Protein AF-A0A353Q4G6-F1 (afdb_monomer_lite)

pLDDT: mean 90.82, std 8.57, range [53.56, 98.5]

Foldseek 3Di:
DPQKDWDWDQPDPVSPRTDIDIFGDDPNDTNLQPAQKEFPPQKKWKAAAPVAVHWIWIWGAPDNVPDDQDDQVNIDTPDTADADKAAAQDWDADPVGPTAGPDHDADLPGHPNAIEAAHHDNHGIDMFTWIAQHFPVPPSNGDNHHIHGHHRPPDDDPSYDDDDDDDDD

Sequence (169 aa):
KSGVISYIVNKNDEGTNQQVLNVPSYRGIENPFGHVWKWMDGCKCRIQADGAGGLSEFYVCDNPSAFQSDNYDGYVLRGVLPREEGYVKRVMAGEWGDIMPAETGGSSVTYFSDYYYTSIPGSGESQRGVLVGGDATYGAIAGLVYANTHRAPSYADATIGSRLCFSPV

Radius of gyration: 18.2 Å; chains: 1; bounding box: 48×40×53 Å

Structure (mmCIF, N/CA/C/O backbone):
data_AF-A0A353Q4G6-F1
#
_entry.id   AF-A0A353Q4G6-F1
#
loop_
_atom_site.group_PDB
_atom_site.id
_atom_site.type_symbol
_atom_site.label_atom_id
_atom_site.label_alt_id
_atom_site.label_comp_id
_atom_site.label_asym_id
_atom_site.label_entity_id
_atom_site.label_seq_id
_atom_site.pdbx_PDB_ins_code
_atom_site.Cartn_x
_atom_site.Cartn_y
_atom_site.Cartn_z
_atom_site.occupancy
_atom_site.B_iso_or_equiv
_atom_site.auth_seq_id
_atom_site.auth_comp_id
_atom_site.auth_asym_id
_atom_site.auth_atom_id
_atom_site.pdbx_PDB_model_num
ATOM 1 N N . LYS A 1 1 ? -23.721 0.242 1.534 1.00 60.91 1 LYS A N 1
ATOM 2 C CA . LYS A 1 1 ? -23.289 0.348 2.954 1.00 60.91 1 LYS A CA 1
ATOM 3 C C . LYS A 1 1 ? -22.765 1.766 3.193 1.00 60.91 1 LYS A C 1
ATOM 5 O O . LYS A 1 1 ? -22.155 2.300 2.280 1.00 60.91 1 LYS A O 1
ATOM 10 N N . SER A 1 2 ? -23.019 2.366 4.359 1.00 73.50 2 SER A N 1
ATOM 11 C CA . SER A 1 2 ? -22.817 3.795 4.696 1.00 73.50 2 SER A CA 1
ATOM 12 C C . SER A 1 2 ? -21.370 4.224 4.994 1.00 73.50 2 SER A C 1
ATOM 14 O O . SER A 1 2 ? -21.159 5.338 5.457 1.00 73.50 2 SER A O 1
ATOM 16 N N . GLY A 1 3 ? -20.369 3.361 4.792 1.00 85.38 3 GLY A N 1
ATOM 17 C CA . GLY A 1 3 ? -18.976 3.664 5.162 1.00 85.38 3 GLY A CA 1
ATOM 18 C C . GLY A 1 3 ? -18.721 3.757 6.677 1.00 85.38 3 GLY A C 1
ATOM 19 O O . GLY A 1 3 ? -17.600 4.016 7.102 1.00 85.38 3 GLY A O 1
ATOM 20 N N . VAL A 1 4 ? -19.758 3.555 7.494 1.00 89.38 4 VAL A N 1
ATOM 21 C CA . VAL A 1 4 ? -19.762 3.687 8.953 1.00 89.38 4 VAL A CA 1
ATOM 22 C C . VAL A 1 4 ? -20.658 2.597 9.531 1.00 89.38 4 VAL A C 1
ATOM 24 O O . VAL A 1 4 ? -21.753 2.367 9.011 1.00 89.38 4 VAL A O 1
ATOM 27 N N . ILE A 1 5 ? -20.199 1.946 10.595 1.00 89.56 5 ILE A N 1
ATOM 28 C CA . ILE A 1 5 ? -20.972 1.009 11.416 1.00 89.56 5 ILE A CA 1
ATOM 29 C C . ILE A 1 5 ? -21.088 1.563 12.841 1.00 89.56 5 ILE A C 1
ATOM 31 O O . ILE A 1 5 ? -20.172 2.227 13.327 1.00 89.56 5 ILE A O 1
ATOM 35 N N . SER A 1 6 ? -22.220 1.320 13.498 1.00 92.88 6 SER A N 1
ATOM 36 C CA . SER A 1 6 ? -22.495 1.818 14.846 1.00 92.88 6 SER A CA 1
ATOM 37 C C . SER A 1 6 ? -22.492 0.672 15.854 1.00 92.88 6 SER A C 1
ATOM 39 O O . SER A 1 6 ? -23.151 -0.343 15.633 1.00 92.88 6 SER A O 1
ATOM 41 N N . TYR A 1 7 ? -21.803 0.861 16.977 1.00 90.88 7 TYR A N 1
ATOM 42 C CA . TYR A 1 7 ? -21.811 -0.057 18.117 1.00 90.88 7 TYR A CA 1
ATOM 43 C C . TYR A 1 7 ? -22.464 0.600 19.316 1.00 90.88 7 TYR A C 1
ATOM 45 O O . TYR A 1 7 ? -22.161 1.748 19.639 1.00 90.88 7 TYR A O 1
ATOM 53 N N . ILE A 1 8 ? -23.307 -0.156 20.010 1.00 94.00 8 ILE A N 1
ATOM 54 C CA . ILE A 1 8 ? -23.774 0.207 21.344 1.00 94.00 8 ILE A CA 1
ATOM 55 C C . ILE A 1 8 ? -22.734 -0.314 22.332 1.00 94.00 8 ILE A C 1
ATOM 57 O O . ILE A 1 8 ? -22.493 -1.516 22.411 1.00 94.00 8 ILE A O 1
ATOM 61 N N . VAL A 1 9 ? -22.099 0.597 23.059 1.00 92.25 9 VAL A N 1
ATOM 62 C CA . VAL A 1 9 ? -21.063 0.288 24.044 1.00 92.25 9 VAL A CA 1
ATOM 63 C C . VAL A 1 9 ? -21.574 0.649 25.429 1.00 92.25 9 VAL A C 1
ATOM 65 O O . VAL A 1 9 ? -21.996 1.784 25.665 1.00 92.25 9 VAL A O 1
ATOM 68 N N . ASN A 1 10 ? -21.513 -0.313 26.346 1.00 94.38 10 ASN A N 1
ATOM 69 C CA . ASN A 1 10 ? -21.807 -0.086 27.755 1.00 94.38 10 ASN A CA 1
ATOM 70 C C . ASN A 1 10 ? -20.680 0.751 28.379 1.00 94.38 10 ASN A C 1
ATOM 72 O O . ASN A 1 10 ? -19.500 0.442 28.224 1.00 94.38 10 ASN A O 1
ATOM 76 N N . LYS A 1 11 ? -21.044 1.830 29.070 1.00 91.50 11 LYS A N 1
ATOM 77 C CA . LYS A 1 11 ? -20.130 2.709 29.817 1.00 91.50 11 LYS A CA 1
ATOM 78 C C . LYS A 1 11 ? -19.892 2.238 31.251 1.00 91.50 11 LYS A C 1
ATOM 80 O O . LYS A 1 11 ? -19.041 2.796 31.935 1.00 91.50 11 LYS A O 1
ATOM 85 N N . ASN A 1 12 ? -20.671 1.266 31.705 1.00 89.69 12 ASN A N 1
ATOM 86 C CA . ASN A 1 12 ? -20.567 0.616 33.001 1.00 89.69 12 ASN A CA 1
ATOM 87 C C . ASN A 1 12 ? -20.849 -0.882 32.852 1.00 89.69 12 ASN A C 1
ATOM 89 O O . ASN A 1 12 ? -21.529 -1.307 31.916 1.00 89.69 12 ASN A O 1
ATOM 93 N N . ASP A 1 13 ? -20.367 -1.669 33.808 1.00 89.56 13 ASP A N 1
ATOM 94 C CA . ASP A 1 13 ? -20.519 -3.130 33.797 1.00 89.56 13 ASP A CA 1
ATOM 95 C C . ASP A 1 13 ? -21.988 -3.573 33.919 1.00 89.56 13 ASP A C 1
ATOM 97 O O . ASP A 1 13 ? -22.365 -4.653 33.473 1.00 89.56 13 ASP A O 1
ATOM 101 N N . GLU A 1 14 ? -22.842 -2.709 34.472 1.00 89.56 14 GLU A N 1
ATOM 102 C CA . GLU A 1 14 ? -24.277 -2.945 34.670 1.00 89.56 14 GLU A CA 1
ATOM 103 C C . GLU A 1 14 ? -25.100 -2.802 33.376 1.00 89.56 14 GLU A C 1
ATOM 105 O O . GLU A 1 14 ? -26.281 -3.143 33.357 1.00 89.56 14 GLU A O 1
ATOM 110 N N . GLY A 1 15 ? -24.519 -2.255 32.299 1.00 84.50 15 GLY A N 1
ATOM 111 C CA . GLY A 1 15 ? -25.195 -2.062 31.010 1.00 84.50 15 GLY A CA 1
ATOM 112 C C . GLY A 1 15 ? -26.332 -1.032 31.011 1.00 84.50 15 GLY A C 1
ATOM 113 O O . GLY A 1 15 ? -27.043 -0.897 30.018 1.00 84.50 15 GLY A O 1
ATOM 114 N N . THR A 1 16 ? -26.509 -0.290 32.105 1.00 88.31 16 THR A N 1
ATOM 115 C CA . THR A 1 16 ? -27.565 0.722 32.274 1.00 88.31 16 THR A CA 1
ATOM 116 C C . THR A 1 16 ? -27.199 2.074 31.665 1.00 88.31 16 THR A C 1
ATOM 118 O O . THR A 1 16 ? -28.072 2.915 31.452 1.00 88.31 16 THR A O 1
ATOM 121 N N . ASN A 1 17 ? -25.919 2.290 31.358 1.00 93.06 17 ASN A N 1
ATOM 122 C CA . ASN A 1 17 ? -25.421 3.489 30.702 1.00 93.06 17 ASN A CA 1
ATOM 123 C C . ASN A 1 17 ? -24.760 3.102 29.376 1.00 93.06 17 ASN A C 1
ATOM 125 O O . ASN A 1 17 ? -23.732 2.428 29.365 1.00 93.06 17 ASN A O 1
ATOM 129 N N . GLN A 1 18 ? -25.341 3.524 28.254 1.00 94.31 18 GLN A N 1
ATOM 130 C CA . GLN A 1 18 ? -24.893 3.142 26.914 1.00 94.31 18 GLN A CA 1
ATOM 131 C C . GLN A 1 18 ? -24.512 4.359 26.072 1.00 94.31 18 GLN A C 1
ATOM 133 O O . GLN A 1 18 ? -25.056 5.453 26.223 1.00 94.31 18 GLN A O 1
ATOM 138 N N . GLN A 1 19 ? -23.573 4.162 25.150 1.00 94.25 19 GLN A N 1
ATOM 139 C CA . GLN A 1 19 ? -23.260 5.118 24.092 1.00 94.25 19 GLN A CA 1
ATOM 140 C C . GLN A 1 19 ? -23.207 4.442 22.735 1.00 94.25 19 GLN A C 1
ATOM 142 O O . GLN A 1 19 ? -22.779 3.297 22.623 1.00 94.25 19 GLN A O 1
ATOM 147 N N . VAL A 1 20 ? -23.583 5.187 21.699 1.00 94.56 20 VAL A N 1
ATOM 148 C CA . VAL A 1 20 ? -23.381 4.768 20.314 1.00 94.56 20 VAL A CA 1
ATOM 149 C C . VAL A 1 20 ? -22.031 5.297 19.841 1.00 94.56 20 VAL A C 1
ATOM 151 O O . VAL A 1 20 ? -21.816 6.508 19.817 1.00 94.56 20 VAL A O 1
ATOM 154 N N . LEU A 1 21 ? -21.126 4.395 19.466 1.00 91.50 21 LEU A N 1
ATOM 155 C CA . LEU A 1 21 ? -19.856 4.724 18.823 1.00 91.50 21 LEU A CA 1
ATOM 156 C C . LEU A 1 21 ? -19.939 4.403 17.334 1.00 91.50 21 LEU A C 1
ATOM 158 O O . LEU A 1 21 ? -20.385 3.325 16.952 1.00 91.50 21 LEU A O 1
ATOM 162 N N . ASN A 1 22 ? -19.483 5.333 16.499 1.00 91.88 22 ASN A N 1
ATOM 163 C CA . ASN A 1 22 ? -19.435 5.165 15.052 1.00 91.88 22 ASN A CA 1
ATOM 164 C C . ASN A 1 22 ? -18.009 4.827 14.620 1.00 91.88 22 ASN A C 1
ATOM 166 O O . ASN A 1 22 ? -17.078 5.572 14.917 1.00 91.88 22 ASN A O 1
ATOM 170 N N . VAL A 1 23 ? -17.848 3.718 13.905 1.00 89.25 23 VAL A N 1
ATOM 171 C CA . VAL A 1 23 ? -16.558 3.228 13.418 1.00 89.25 23 VAL A CA 1
ATOM 172 C C . VAL A 1 23 ? -16.557 3.274 11.889 1.00 89.25 23 VAL A C 1
ATOM 174 O O . VAL A 1 23 ? -17.488 2.752 11.267 1.00 89.25 23 VAL A O 1
ATOM 177 N N . PRO A 1 24 ? -15.532 3.868 11.249 1.00 89.06 24 PRO A N 1
ATOM 178 C CA . PRO A 1 24 ? -15.379 3.798 9.801 1.00 89.06 24 PRO A CA 1
ATOM 179 C C . PRO A 1 24 ? -15.289 2.342 9.330 1.00 89.06 24 PRO A C 1
ATOM 181 O O . PRO A 1 24 ? -14.568 1.534 9.917 1.00 89.06 24 PRO A O 1
ATOM 184 N N . SER A 1 25 ? -16.000 2.004 8.258 1.00 87.81 25 SER A N 1
ATOM 185 C CA . SER A 1 25 ? -16.012 0.664 7.672 1.00 87.81 25 SER A CA 1
ATOM 186 C C . SER A 1 25 ? -15.895 0.735 6.156 1.00 87.81 25 SER A C 1
ATOM 188 O O . SER A 1 25 ? -16.664 1.427 5.491 1.00 87.81 25 SER A O 1
ATOM 190 N N . TYR A 1 26 ? -14.967 -0.031 5.593 1.00 84.75 26 TYR A N 1
ATOM 191 C CA . TYR 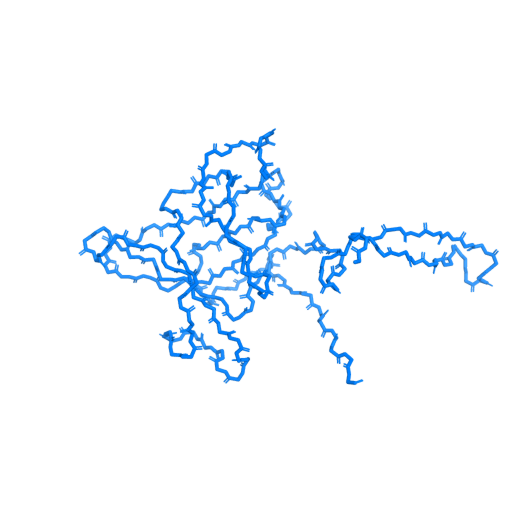A 1 26 ? -14.774 -0.149 4.152 1.00 84.75 26 TYR A CA 1
ATOM 192 C C . TYR A 1 26 ? -14.839 -1.620 3.744 1.00 84.75 26 TYR A C 1
ATOM 194 O O . TYR A 1 26 ? -14.063 -2.434 4.225 1.00 84.75 26 TYR A O 1
ATOM 202 N N . ARG A 1 27 ? -15.801 -1.991 2.889 1.00 80.50 27 ARG A N 1
ATOM 203 C CA . ARG A 1 27 ? -16.013 -3.382 2.422 1.00 80.50 27 ARG A CA 1
ATOM 204 C C . ARG A 1 27 ? -16.093 -4.444 3.536 1.00 80.50 27 ARG A C 1
ATOM 206 O O . ARG A 1 27 ? -15.731 -5.591 3.325 1.00 80.50 27 ARG A O 1
ATOM 213 N N . GLY A 1 28 ? -16.616 -4.080 4.710 1.00 80.06 28 GLY A N 1
ATOM 214 C CA . GLY A 1 28 ? -16.690 -4.983 5.871 1.00 80.06 28 GLY A CA 1
ATOM 215 C C . GLY A 1 28 ? -15.436 -4.977 6.749 1.00 80.06 28 GLY A C 1
ATOM 216 O O . GLY A 1 28 ? -15.440 -5.585 7.810 1.00 80.06 28 GLY A O 1
ATOM 217 N N . ILE A 1 29 ? -14.398 -4.238 6.357 1.00 80.44 29 ILE A N 1
ATOM 218 C CA . ILE A 1 29 ? -13.218 -3.972 7.173 1.00 80.44 29 ILE A CA 1
ATOM 219 C C . ILE A 1 29 ? -13.503 -2.757 8.052 1.00 80.44 29 ILE A C 1
ATOM 221 O O . ILE A 1 29 ? -13.592 -1.626 7.576 1.00 80.44 29 ILE A O 1
ATOM 225 N N . GLU A 1 30 ? -13.643 -3.000 9.346 1.00 85.38 30 GLU A N 1
ATOM 226 C CA . GLU A 1 30 ? -13.810 -1.960 10.361 1.00 85.38 30 GLU A CA 1
ATOM 227 C C . GLU A 1 30 ? -12.463 -1.350 10.748 1.00 85.38 30 GLU A C 1
ATOM 229 O O . GLU A 1 30 ? -11.442 -2.051 10.779 1.00 85.38 30 GLU A O 1
ATOM 234 N N . ASN A 1 31 ? -12.491 -0.047 11.036 1.00 83.19 31 ASN A N 1
ATOM 235 C CA . ASN A 1 31 ? -11.359 0.786 11.426 1.00 83.19 31 ASN A CA 1
ATOM 236 C C . ASN A 1 31 ? -10.103 0.540 10.564 1.00 83.19 31 ASN A C 1
ATOM 238 O O . ASN A 1 31 ? -9.106 -0.012 11.044 1.00 83.19 31 ASN A O 1
ATOM 242 N N . PRO A 1 32 ? -10.120 0.928 9.277 1.00 79.88 32 PRO A N 1
ATOM 243 C CA . PRO A 1 32 ? -9.007 0.648 8.378 1.00 79.88 32 PRO A CA 1
ATOM 244 C C . PRO A 1 32 ? -7.723 1.422 8.739 1.00 79.88 32 PRO A C 1
ATOM 246 O O . PRO A 1 32 ? -6.673 1.101 8.200 1.00 79.88 32 PRO A O 1
ATOM 249 N N . PHE A 1 33 ? -7.776 2.360 9.694 1.00 76.62 33 PHE A N 1
ATOM 250 C CA . PHE A 1 33 ? -6.645 3.164 10.177 1.00 76.62 33 PHE A CA 1
ATOM 251 C C . PHE A 1 33 ? -5.966 2.601 11.440 1.00 76.62 33 PHE A C 1
ATOM 253 O O . PHE A 1 33 ? -5.043 3.205 11.970 1.00 76.62 33 PHE A O 1
ATOM 260 N N . GLY A 1 34 ? -6.436 1.470 11.975 1.00 70.56 34 GLY A N 1
ATOM 261 C CA . GLY A 1 34 ? -6.059 1.015 13.320 1.00 70.56 34 GLY A CA 1
ATOM 262 C C . GLY A 1 34 ? -4.737 0.250 13.459 1.00 70.56 34 GLY A C 1
ATOM 263 O O . GLY A 1 34 ? -4.542 -0.368 14.500 1.00 70.56 34 GLY A O 1
ATOM 264 N N . HIS A 1 35 ? -3.871 0.203 12.443 1.00 73.25 35 HIS A N 1
ATOM 265 C CA . HIS A 1 35 ? -2.671 -0.645 12.460 1.00 73.25 35 HIS A CA 1
ATOM 266 C C . HIS A 1 35 ? -1.393 0.130 12.142 1.00 73.25 35 HIS A C 1
ATOM 268 O O . HIS A 1 35 ? -1.380 0.991 11.270 1.00 73.25 35 HIS A O 1
ATOM 274 N N . VAL A 1 36 ? -0.325 -0.241 12.849 1.00 84.81 36 VAL A N 1
ATOM 275 C CA . VAL A 1 36 ? 1.068 0.106 12.547 1.00 84.81 36 VAL A CA 1
ATOM 276 C C . VAL A 1 36 ? 1.557 -0.952 11.565 1.00 84.81 36 VAL A C 1
ATOM 278 O O . VAL A 1 36 ? 1.404 -2.127 11.885 1.00 84.81 36 VAL A O 1
ATOM 281 N N . TRP A 1 37 ? 2.021 -0.536 10.383 1.00 90.19 37 TRP A N 1
ATOM 282 C CA . TRP A 1 37 ? 2.473 -1.348 9.243 1.00 90.19 37 TRP A CA 1
ATOM 283 C C . TRP A 1 37 ? 1.956 -2.787 9.174 1.00 90.19 37 TRP A C 1
ATOM 285 O O . TRP A 1 37 ? 2.353 -3.640 9.955 1.00 90.19 37 TRP A O 1
ATOM 295 N N . LYS A 1 38 ? 1.195 -3.131 8.138 1.00 90.19 38 LYS A N 1
ATOM 296 C CA . LYS A 1 38 ? 0.911 -4.544 7.835 1.00 90.19 38 LYS A CA 1
ATOM 297 C C . LYS A 1 38 ? 1.334 -4.900 6.425 1.00 90.19 38 LYS A C 1
ATOM 299 O O . LYS A 1 38 ? 1.241 -4.059 5.530 1.00 90.19 38 LYS A O 1
ATOM 304 N N . TRP A 1 39 ? 1.714 -6.154 6.218 1.00 91.81 39 TRP A N 1
ATOM 305 C CA . TRP A 1 39 ? 1.794 -6.705 4.872 1.00 91.81 39 TRP A CA 1
ATOM 306 C C . TRP A 1 39 ? 0.395 -6.763 4.253 1.00 91.81 39 TRP A C 1
ATOM 308 O O . TRP A 1 39 ? -0.577 -7.147 4.905 1.00 91.81 39 TRP A O 1
ATOM 318 N N . MET A 1 40 ? 0.282 -6.339 2.997 1.00 90.56 40 MET A N 1
ATOM 319 C CA . MET A 1 40 ? -0.893 -6.613 2.186 1.00 90.56 40 MET A CA 1
ATOM 320 C C . MET A 1 40 ? -0.791 -8.059 1.698 1.00 90.56 40 MET A C 1
ATOM 322 O O . MET A 1 40 ? 0.051 -8.383 0.858 1.00 90.56 40 MET A O 1
ATOM 326 N N . ASP A 1 41 ? -1.615 -8.930 2.273 1.00 89.38 41 ASP A N 1
ATOM 327 C CA . ASP A 1 41 ? -1.630 -10.353 1.941 1.00 89.38 41 ASP A CA 1
ATOM 328 C C . ASP A 1 41 ? -1.856 -10.574 0.441 1.00 89.38 41 ASP A C 1
ATOM 330 O O . ASP A 1 41 ? -2.604 -9.846 -0.213 1.00 89.38 41 ASP A O 1
ATOM 334 N N . GLY A 1 42 ? -1.172 -11.573 -0.119 1.00 91.44 42 GLY A N 1
ATOM 335 C CA . GLY A 1 42 ? -1.305 -11.917 -1.534 1.00 91.44 42 GLY A CA 1
ATOM 336 C C . GLY A 1 42 ? -0.766 -10.871 -2.510 1.00 91.44 42 GLY A C 1
ATOM 337 O O . GLY A 1 42 ? -0.963 -11.035 -3.708 1.00 91.44 42 GLY A O 1
ATOM 338 N N . CYS A 1 43 ? -0.054 -9.838 -2.055 1.00 94.00 43 CYS A N 1
ATOM 339 C CA . CYS A 1 43 ? 0.421 -8.749 -2.909 1.00 94.00 43 CYS A CA 1
ATOM 340 C C . CYS A 1 43 ? 1.951 -8.667 -2.967 1.00 94.00 43 CYS A C 1
ATOM 342 O O . CYS A 1 43 ? 2.629 -8.668 -1.938 1.00 94.00 43 CYS A O 1
ATOM 344 N N . LYS A 1 44 ? 2.509 -8.552 -4.178 1.00 95.31 44 LYS A N 1
ATOM 345 C CA . LYS A 1 44 ? 3.952 -8.373 -4.412 1.00 95.31 44 LYS A CA 1
ATOM 346 C C . LYS A 1 44 ? 4.210 -7.428 -5.575 1.00 95.31 44 LYS A C 1
ATOM 348 O O . LYS A 1 44 ? 3.390 -7.304 -6.479 1.00 95.31 44 LYS A O 1
ATOM 353 N N . CYS A 1 45 ? 5.384 -6.811 -5.584 1.00 97.44 45 CYS A N 1
ATOM 354 C CA . CYS A 1 45 ? 5.820 -5.942 -6.666 1.00 97.44 45 CYS A CA 1
ATOM 355 C C . CYS A 1 45 ? 7.100 -6.460 -7.315 1.00 97.44 45 CYS A C 1
ATOM 357 O O . CYS A 1 45 ? 8.027 -6.867 -6.611 1.00 97.44 45 CYS A O 1
ATOM 359 N N . ARG A 1 46 ? 7.175 -6.360 -8.644 1.00 98.19 46 ARG A N 1
ATOM 360 C CA . ARG A 1 46 ? 8.407 -6.537 -9.417 1.00 98.19 46 ARG A CA 1
ATOM 361 C C . ARG A 1 46 ? 8.946 -5.169 -9.783 1.00 98.19 46 ARG A C 1
ATOM 363 O O . ARG A 1 46 ? 8.365 -4.481 -10.615 1.00 98.19 46 ARG A O 1
ATOM 370 N N . ILE A 1 47 ? 10.037 -4.762 -9.149 1.00 98.25 47 ILE A N 1
ATOM 371 C CA . ILE A 1 47 ? 10.680 -3.481 -9.442 1.00 98.25 47 ILE A CA 1
ATOM 372 C C . ILE A 1 47 ? 11.913 -3.745 -10.292 1.00 98.25 47 ILE A C 1
ATOM 374 O O . ILE A 1 47 ? 12.852 -4.394 -9.832 1.00 98.25 47 ILE A O 1
ATOM 378 N N . GLN A 1 48 ? 11.911 -3.250 -11.521 1.00 98.50 48 GLN A N 1
ATOM 379 C CA . GLN A 1 48 ? 12.994 -3.433 -12.478 1.00 98.50 48 GLN A CA 1
ATOM 380 C C . GLN A 1 48 ? 13.905 -2.206 -12.499 1.00 98.50 48 GLN A C 1
ATOM 382 O O . GLN A 1 48 ? 13.436 -1.061 -12.447 1.00 98.50 48 GLN A O 1
ATOM 387 N N . ALA A 1 49 ? 15.208 -2.445 -12.623 1.00 98.31 49 ALA A N 1
ATOM 388 C CA . ALA A 1 49 ? 16.173 -1.414 -12.981 1.00 98.31 49 ALA A CA 1
ATOM 389 C C . ALA A 1 49 ? 15.861 -0.848 -14.377 1.00 98.31 49 ALA A C 1
ATOM 391 O O . ALA A 1 49 ? 15.233 -1.520 -15.200 1.00 98.31 49 ALA A O 1
ATOM 392 N N . ASP A 1 50 ? 16.348 0.356 -14.678 1.00 97.50 50 ASP A N 1
ATOM 393 C CA . ASP A 1 50 ? 16.122 0.991 -15.987 1.00 97.50 50 ASP A CA 1
ATOM 394 C C . ASP A 1 50 ? 16.671 0.133 -17.138 1.00 97.50 50 ASP A C 1
ATOM 396 O O . ASP A 1 50 ? 16.009 -0.062 -18.153 1.00 97.50 50 ASP A O 1
ATOM 400 N N . GLY A 1 51 ? 17.846 -0.476 -16.941 1.00 96.81 51 GLY A N 1
ATOM 401 C CA . GLY A 1 51 ? 18.450 -1.400 -17.906 1.00 96.81 51 GLY A CA 1
ATOM 402 C C . GLY A 1 51 ? 17.791 -2.785 -17.985 1.00 96.81 51 GLY A C 1
ATOM 403 O O . GLY A 1 51 ? 18.221 -3.603 -18.792 1.00 96.81 51 GLY A O 1
ATOM 404 N N . ALA A 1 52 ? 16.783 -3.067 -17.155 1.00 95.81 52 ALA A N 1
ATOM 405 C CA . ALA A 1 52 ? 16.110 -4.365 -17.049 1.00 95.81 52 ALA A CA 1
ATOM 406 C C . ALA A 1 52 ? 14.606 -4.288 -17.377 1.00 95.81 52 ALA A C 1
ATOM 408 O O . ALA A 1 52 ? 13.827 -5.113 -16.915 1.00 95.81 52 ALA A O 1
ATOM 409 N N . GLY A 1 53 ? 14.193 -3.284 -18.157 1.00 96.44 53 GLY A N 1
ATOM 410 C CA . GLY A 1 53 ? 12.803 -3.084 -18.588 1.00 96.44 53 GLY A CA 1
ATOM 411 C C . GLY A 1 53 ? 12.160 -1.828 -18.008 1.00 96.44 53 GLY A C 1
ATOM 412 O O . GLY A 1 53 ? 11.265 -1.264 -18.632 1.00 96.44 53 GLY A O 1
ATOM 413 N N . GLY A 1 54 ? 12.662 -1.331 -16.873 1.00 97.44 54 GLY A N 1
ATOM 414 C CA . GLY A 1 54 ? 12.264 -0.030 -16.342 1.00 97.44 54 GLY A CA 1
ATOM 415 C C . GLY A 1 54 ? 10.804 0.050 -15.890 1.00 97.44 54 GLY A C 1
ATOM 416 O O . GLY A 1 54 ? 10.236 1.138 -15.902 1.00 97.44 54 GLY A O 1
ATOM 417 N N . LEU A 1 55 ? 10.189 -1.062 -15.472 1.00 98.25 55 LEU A N 1
ATOM 418 C CA . LEU A 1 55 ? 8.838 -1.077 -14.907 1.00 98.25 55 LEU A CA 1
ATOM 419 C C . LEU A 1 55 ? 8.833 -1.362 -13.402 1.00 98.25 55 LEU A C 1
ATOM 421 O O . LEU A 1 55 ? 9.740 -1.981 -12.846 1.00 98.25 55 LEU A O 1
ATOM 425 N N . SER A 1 56 ? 7.786 -0.875 -12.744 1.00 98.38 56 SER A N 1
ATOM 426 C CA . SER A 1 56 ? 7.418 -1.245 -11.379 1.00 98.38 56 SER A CA 1
ATOM 427 C C . SER A 1 56 ? 6.045 -1.890 -11.454 1.00 98.38 56 SER A C 1
ATOM 429 O O . SER A 1 56 ? 5.052 -1.199 -11.629 1.00 98.38 56 SER A O 1
ATOM 431 N N . GLU A 1 57 ? 5.970 -3.208 -11.397 1.00 97.94 57 GLU A N 1
ATOM 432 C CA . GLU A 1 57 ? 4.740 -3.965 -11.631 1.00 97.94 57 GLU A CA 1
ATOM 433 C C . GLU A 1 57 ? 4.133 -4.437 -10.310 1.00 97.94 57 GLU A C 1
ATOM 435 O O . GLU A 1 57 ? 4.859 -4.866 -9.414 1.00 97.94 57 GLU A O 1
ATOM 440 N N . PHE A 1 58 ? 2.807 -4.397 -10.196 1.00 97.12 58 PHE A N 1
ATOM 441 C CA . PHE A 1 58 ? 2.057 -4.834 -9.022 1.00 97.12 58 PHE A CA 1
ATOM 442 C C . PHE A 1 58 ? 1.246 -6.094 -9.324 1.00 97.12 58 PHE A C 1
ATOM 444 O O . PHE A 1 58 ? 0.418 -6.115 -10.238 1.00 97.12 58 PHE A O 1
ATOM 451 N N . TYR A 1 59 ? 1.469 -7.130 -8.526 1.00 96.25 59 TYR A N 1
ATOM 452 C CA . TYR A 1 59 ? 0.915 -8.464 -8.691 1.00 96.25 59 TYR A CA 1
ATOM 453 C C . TYR A 1 59 ? 0.073 -8.857 -7.479 1.00 96.25 59 TYR A C 1
ATOM 455 O O . TYR A 1 59 ? 0.484 -8.638 -6.338 1.00 96.25 59 TYR A O 1
ATOM 463 N N . VAL A 1 60 ? -1.066 -9.503 -7.734 1.00 94.81 60 VAL A N 1
ATOM 464 C CA . VAL A 1 60 ? -2.001 -9.973 -6.699 1.00 94.81 60 VAL A CA 1
ATOM 465 C C . VAL A 1 60 ? -2.317 -11.451 -6.900 1.00 94.81 60 VAL A C 1
ATOM 467 O O . VAL A 1 60 ? -2.535 -11.891 -8.028 1.00 94.81 60 VAL A O 1
ATOM 470 N N . CYS A 1 61 ? -2.342 -12.212 -5.812 1.00 93.88 61 CYS A N 1
ATOM 471 C CA . CYS A 1 61 ? -2.774 -13.600 -5.758 1.00 93.88 61 CYS A CA 1
ATOM 472 C C . CYS A 1 61 ? -4.097 -13.687 -4.999 1.00 93.88 61 CYS A C 1
ATOM 474 O O . CYS A 1 61 ? -4.167 -13.337 -3.822 1.00 93.88 61 CYS A O 1
ATOM 476 N N . ASP A 1 62 ? -5.132 -14.189 -5.668 1.00 90.44 62 ASP A N 1
ATOM 477 C CA . ASP A 1 62 ? -6.469 -14.328 -5.080 1.00 90.44 62 ASP A CA 1
ATOM 478 C C . ASP A 1 62 ? -6.624 -15.657 -4.303 1.00 90.44 62 ASP A C 1
ATOM 480 O O . ASP A 1 62 ? -7.605 -15.846 -3.588 1.00 90.44 62 ASP A O 1
ATOM 484 N N . ASN A 1 63 ? -5.664 -16.589 -4.427 1.00 92.00 63 ASN A N 1
ATOM 485 C CA . ASN A 1 63 ? -5.678 -17.885 -3.745 1.00 92.00 63 ASN A CA 1
ATOM 486 C C . ASN A 1 63 ? -4.633 -17.942 -2.608 1.00 92.00 63 ASN A C 1
ATOM 488 O O . ASN A 1 63 ? -3.448 -18.149 -2.887 1.00 92.00 63 ASN A O 1
ATOM 492 N N . PRO A 1 64 ? -5.048 -17.879 -1.327 1.00 90.94 64 PRO A N 1
ATOM 493 C CA . PRO A 1 64 ? -4.137 -17.960 -0.185 1.00 90.94 64 PRO A CA 1
ATOM 494 C C . PRO A 1 64 ? -3.240 -19.201 -0.162 1.00 90.94 64 PRO A C 1
ATOM 496 O O . PRO A 1 64 ? -2.115 -19.130 0.327 1.00 90.94 64 PRO A O 1
ATOM 499 N N . SER A 1 65 ? -3.686 -20.334 -0.721 1.00 93.62 65 SER A N 1
ATOM 500 C CA . SER A 1 65 ? -2.867 -21.553 -0.765 1.00 93.62 65 SER A CA 1
ATOM 501 C C . SER A 1 65 ? -1.663 -21.440 -1.706 1.00 93.62 65 SER A C 1
ATOM 503 O O . SER A 1 65 ? -0.795 -22.307 -1.687 1.00 93.62 65 SER A O 1
ATOM 505 N N . ALA A 1 66 ? -1.639 -20.418 -2.564 1.00 93.62 66 ALA A N 1
ATOM 506 C CA . ALA A 1 66 ? -0.561 -20.126 -3.500 1.00 93.62 66 ALA A CA 1
ATOM 507 C C . ALA A 1 66 ? 0.308 -18.942 -3.039 1.00 93.62 66 ALA A C 1
ATOM 509 O O . ALA A 1 66 ? 1.135 -18.454 -3.807 1.00 93.62 66 ALA A O 1
ATOM 510 N N . PHE A 1 67 ? 0.134 -18.452 -1.806 1.00 92.62 67 PHE A N 1
ATOM 511 C CA . PHE A 1 67 ? 1.007 -17.414 -1.265 1.00 92.62 67 PHE A CA 1
ATOM 512 C C . PHE A 1 67 ? 2.429 -17.944 -1.093 1.00 92.62 67 PHE A C 1
ATOM 514 O O . PHE A 1 67 ? 2.657 -18.972 -0.459 1.00 92.62 67 PHE A O 1
ATOM 521 N N . GLN A 1 68 ? 3.393 -17.216 -1.652 1.00 91.50 68 GLN A N 1
ATOM 522 C CA . GLN A 1 68 ? 4.816 -17.538 -1.561 1.00 91.50 68 GLN A CA 1
ATOM 523 C C . GLN A 1 68 ? 5.681 -16.289 -1.758 1.00 91.50 68 GLN A C 1
ATOM 525 O O . GLN A 1 68 ? 5.193 -15.227 -2.164 1.00 91.50 68 GLN A O 1
ATOM 530 N N . SER A 1 69 ? 6.982 -16.419 -1.498 1.00 88.31 69 SER A N 1
ATOM 531 C CA . SER A 1 69 ? 7.982 -15.353 -1.639 1.00 88.31 69 SER A CA 1
ATOM 532 C C . SER A 1 69 ? 9.084 -15.653 -2.663 1.00 88.31 69 SER A C 1
ATOM 534 O O . SER A 1 69 ? 10.110 -14.979 -2.644 1.00 88.31 69 SER A O 1
ATOM 536 N N . ASP A 1 70 ? 8.88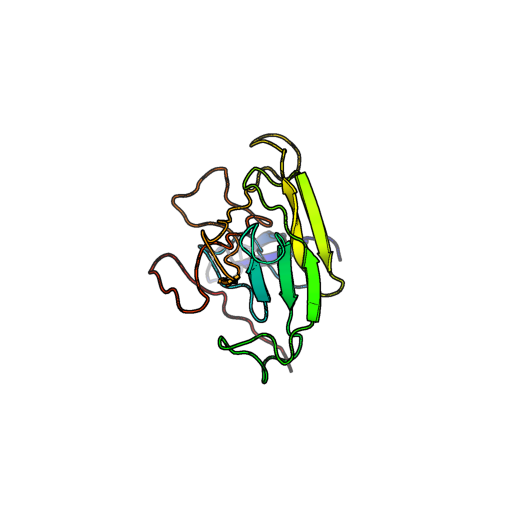8 -16.606 -3.568 1.00 90.00 70 ASP A N 1
ATOM 537 C CA . ASP A 1 70 ? 9.930 -17.089 -4.484 1.00 90.00 70 ASP A CA 1
ATOM 538 C C . ASP A 1 70 ? 9.816 -16.494 -5.893 1.00 90.00 70 ASP A C 1
ATOM 540 O O . ASP A 1 70 ? 10.817 -16.096 -6.486 1.00 90.00 70 ASP A O 1
ATOM 544 N N . ASN A 1 71 ? 8.602 -16.423 -6.445 1.00 92.75 71 ASN A N 1
ATOM 545 C CA . ASN A 1 71 ? 8.356 -15.971 -7.820 1.00 92.75 71 ASN A CA 1
ATOM 546 C C . ASN A 1 71 ? 6.935 -15.387 -7.978 1.00 92.75 71 ASN A C 1
ATOM 548 O O . ASN A 1 71 ? 6.282 -15.093 -6.985 1.00 92.75 71 ASN A O 1
ATOM 552 N N . TYR A 1 72 ? 6.403 -15.231 -9.193 1.00 95.06 72 TYR A N 1
ATOM 553 C CA . TYR A 1 72 ? 5.048 -14.688 -9.419 1.00 95.06 72 TYR A CA 1
ATOM 554 C C . TYR A 1 72 ? 4.017 -15.740 -9.860 1.00 95.06 72 TYR A C 1
ATOM 556 O O . TYR A 1 72 ? 2.933 -15.379 -10.311 1.00 95.06 72 TYR A O 1
ATOM 564 N N . ASP A 1 73 ? 4.319 -17.032 -9.725 1.00 95.75 73 ASP A N 1
ATOM 565 C CA . ASP A 1 73 ? 3.398 -18.108 -10.093 1.00 95.75 73 ASP A CA 1
ATOM 566 C C . ASP A 1 73 ? 2.133 -18.046 -9.231 1.00 95.75 73 ASP A C 1
ATOM 568 O O . ASP A 1 73 ? 2.203 -17.950 -8.005 1.00 95.75 73 ASP A O 1
ATOM 572 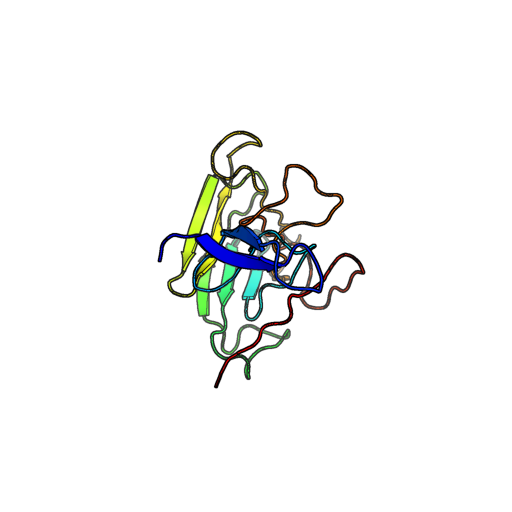N N . GLY A 1 74 ? 0.968 -18.080 -9.884 1.00 95.06 74 GLY A N 1
ATOM 573 C CA . GLY A 1 74 ? -0.333 -17.904 -9.231 1.00 95.06 74 GLY A CA 1
ATOM 574 C C . GLY A 1 74 ? -0.725 -16.445 -8.961 1.00 95.06 74 GLY A C 1
ATOM 575 O O . GLY A 1 74 ? -1.839 -16.205 -8.503 1.00 95.06 74 GLY A O 1
ATOM 576 N N . TYR A 1 75 ? 0.140 -15.473 -9.278 1.00 95.94 75 TYR A N 1
ATOM 577 C CA . TYR A 1 75 ? -0.161 -14.047 -9.169 1.00 95.94 75 TYR A CA 1
ATOM 578 C C . TYR A 1 75 ? -0.517 -13.447 -10.535 1.00 95.94 75 TYR A C 1
ATOM 580 O O . TYR A 1 75 ? 0.057 -13.793 -11.567 1.00 95.94 75 TYR A O 1
ATOM 588 N N . VAL A 1 76 ? -1.436 -12.484 -10.535 1.00 95.19 76 VAL A N 1
ATOM 589 C CA . VAL A 1 76 ? -1.905 -11.762 -11.721 1.00 95.19 76 VAL A CA 1
ATOM 590 C C . VAL A 1 76 ? -1.415 -10.319 -11.667 1.00 95.19 76 VAL A C 1
ATOM 592 O O . VAL A 1 76 ? -1.553 -9.650 -10.642 1.00 95.19 76 VAL A O 1
ATOM 595 N N . LEU A 1 77 ? -0.859 -9.827 -12.777 1.00 95.56 77 LEU A N 1
ATOM 596 C CA . LEU A 1 77 ? -0.494 -8.418 -12.930 1.00 95.56 77 LEU A CA 1
ATOM 597 C C . LEU A 1 77 ? -1.758 -7.551 -12.863 1.00 95.56 77 LEU A C 1
ATOM 599 O O . LEU A 1 77 ? -2.661 -7.697 -13.687 1.00 95.56 77 LEU A O 1
ATOM 603 N N . ARG A 1 78 ? -1.818 -6.633 -11.898 1.00 94.44 78 ARG A N 1
ATOM 604 C CA . ARG A 1 78 ? -2.937 -5.691 -11.731 1.00 94.44 78 ARG A CA 1
ATOM 605 C C . ARG A 1 78 ? -2.634 -4.300 -12.282 1.00 94.44 78 ARG A C 1
ATOM 607 O O . ARG A 1 78 ? -3.562 -3.571 -12.615 1.00 94.44 78 ARG A O 1
ATOM 614 N N . GLY A 1 79 ? -1.360 -3.931 -12.396 1.00 94.88 79 GLY A N 1
ATOM 615 C CA . GLY A 1 79 ? -0.965 -2.644 -12.958 1.00 94.88 79 GLY A CA 1
ATOM 616 C C . GLY A 1 79 ? 0.506 -2.316 -12.756 1.00 94.88 79 GLY A C 1
ATOM 617 O O . GLY A 1 79 ? 1.271 -3.110 -12.210 1.00 94.88 79 GLY A O 1
ATOM 618 N N . VAL A 1 80 ? 0.880 -1.118 -13.194 1.00 96.81 80 VAL A N 1
ATOM 619 C CA . VAL A 1 80 ? 2.207 -0.533 -12.988 1.00 96.81 80 VAL A CA 1
ATOM 620 C C . VAL A 1 80 ? 2.128 0.615 -11.986 1.00 96.81 80 VAL A C 1
ATOM 622 O O . VAL A 1 80 ? 1.199 1.421 -12.016 1.00 96.81 80 VAL A O 1
ATOM 625 N N . LEU A 1 81 ? 3.105 0.660 -11.090 1.00 98.06 81 LEU A N 1
ATOM 626 C CA . LEU A 1 81 ? 3.264 1.659 -10.044 1.00 98.06 81 LEU A CA 1
ATOM 627 C C . LEU A 1 81 ? 4.128 2.829 -10.540 1.00 98.06 81 LEU A C 1
ATOM 629 O O . LEU A 1 81 ? 4.968 2.639 -11.427 1.00 98.06 81 LEU A O 1
ATOM 633 N N . PRO A 1 82 ? 3.986 4.026 -9.942 1.00 97.88 82 PRO A N 1
ATOM 634 C CA . PRO A 1 82 ? 4.943 5.111 -10.123 1.00 97.88 82 PRO A CA 1
ATOM 635 C C . PRO A 1 82 ? 6.375 4.645 -9.828 1.00 97.88 82 PRO A C 1
ATOM 637 O O . PRO A 1 82 ? 6.607 3.811 -8.954 1.00 97.88 82 PRO A O 1
ATOM 640 N N . ARG A 1 83 ? 7.354 5.180 -10.559 1.00 97.31 83 ARG A N 1
ATOM 641 C CA . ARG A 1 83 ? 8.782 4.904 -10.303 1.00 97.31 83 ARG A CA 1
ATOM 642 C C . ARG A 1 83 ? 9.419 5.902 -9.342 1.00 97.31 83 ARG A C 1
ATOM 644 O O . ARG A 1 83 ? 10.479 5.620 -8.794 1.00 97.31 83 ARG A O 1
ATOM 651 N N . GLU A 1 84 ? 8.754 7.030 -9.126 1.00 96.88 84 GLU A N 1
ATOM 652 C CA . GLU A 1 84 ? 9.130 8.042 -8.147 1.00 96.88 84 GLU A CA 1
ATOM 653 C C . GLU A 1 84 ? 8.214 7.944 -6.929 1.00 96.88 84 GLU A C 1
ATOM 655 O O . GLU A 1 84 ? 6.991 7.809 -7.054 1.00 96.88 84 GLU A O 1
ATOM 660 N N . GLU A 1 85 ? 8.815 8.019 -5.747 1.00 97.62 85 GLU A N 1
ATOM 661 C CA . GLU A 1 85 ? 8.086 8.151 -4.492 1.00 97.62 85 GLU A CA 1
ATOM 662 C C . GLU A 1 85 ? 7.480 9.551 -4.328 1.00 97.62 85 GLU A C 1
ATOM 664 O O . GLU A 1 85 ? 7.875 10.510 -4.991 1.00 97.62 85 GLU A O 1
ATOM 669 N N . GLY A 1 86 ? 6.495 9.676 -3.444 1.00 97.88 86 GLY A N 1
ATOM 670 C CA . GLY A 1 86 ? 5.849 10.956 -3.179 1.00 97.88 86 GLY A CA 1
ATOM 671 C C . GLY A 1 86 ? 4.443 10.814 -2.621 1.00 97.88 86 GLY A C 1
ATOM 672 O O . GLY A 1 86 ? 3.905 9.716 -2.495 1.00 97.88 86 GLY A O 1
ATOM 673 N N . TYR A 1 87 ? 3.813 11.949 -2.329 1.00 98.12 87 TYR A N 1
ATOM 674 C CA . TYR A 1 87 ? 2.409 11.983 -1.925 1.00 98.12 87 TYR A CA 1
ATOM 675 C C . TYR A 1 87 ? 1.506 11.457 -3.042 1.00 98.12 87 TYR A C 1
ATOM 677 O O . TYR A 1 87 ? 1.622 11.873 -4.203 1.00 98.12 87 TYR A O 1
ATOM 685 N N . VAL A 1 88 ? 0.596 10.557 -2.676 1.00 98.06 88 VAL A N 1
ATOM 686 C CA . VAL A 1 88 ? -0.314 9.884 -3.599 1.00 98.06 88 VAL A CA 1
ATOM 687 C C . VAL A 1 88 ? -1.317 10.890 -4.150 1.00 98.06 88 VAL A C 1
ATOM 689 O O . VAL A 1 88 ? -2.099 11.506 -3.424 1.00 98.06 88 VAL A O 1
ATOM 692 N N . LYS A 1 89 ? -1.307 11.039 -5.473 1.00 97.94 89 LYS A N 1
ATOM 693 C CA . LYS A 1 89 ? -2.238 11.894 -6.211 1.00 97.94 89 LYS A CA 1
ATOM 694 C C . LYS A 1 89 ? -3.433 11.101 -6.723 1.00 97.94 89 LYS A C 1
ATOM 696 O O . LYS A 1 89 ? -4.566 11.577 -6.686 1.00 97.94 89 LYS A O 1
ATOM 701 N N . ARG A 1 90 ? -3.182 9.877 -7.191 1.00 97.00 90 ARG A N 1
ATOM 702 C CA . ARG A 1 90 ? -4.203 8.975 -7.727 1.00 97.00 90 ARG A CA 1
ATOM 703 C C . ARG A 1 90 ? -3.883 7.534 -7.374 1.00 97.00 90 ARG A C 1
ATOM 705 O O . ARG A 1 90 ? -2.721 7.132 -7.354 1.00 97.00 90 ARG A O 1
ATOM 712 N N . VAL A 1 91 ? -4.934 6.751 -7.164 1.00 96.25 91 VAL A N 1
ATOM 713 C CA . VAL A 1 91 ? -4.849 5.316 -6.892 1.00 96.25 91 VAL A CA 1
ATOM 714 C C . VAL A 1 91 ? -5.435 4.510 -8.045 1.00 96.25 91 VAL A C 1
ATOM 716 O O . VAL A 1 91 ? -6.366 4.955 -8.719 1.00 96.25 91 VAL A O 1
ATOM 719 N N . MET A 1 92 ? -4.898 3.314 -8.255 1.00 93.38 92 MET A N 1
ATOM 720 C CA . MET A 1 92 ? -5.627 2.227 -8.890 1.00 93.38 92 MET A CA 1
ATOM 721 C C . MET A 1 92 ? -6.401 1.485 -7.802 1.00 93.38 92 MET A C 1
ATOM 723 O O . MET A 1 92 ? -5.857 1.198 -6.738 1.00 93.38 92 MET A O 1
ATOM 727 N N . ALA A 1 93 ? -7.681 1.233 -8.063 1.00 86.12 93 ALA A N 1
ATOM 728 C CA . ALA A 1 93 ? -8.577 0.540 -7.150 1.00 86.12 93 ALA A CA 1
ATOM 729 C C . ALA A 1 93 ? -9.113 -0.709 -7.854 1.00 86.12 93 ALA A C 1
ATOM 731 O O . ALA A 1 93 ? -9.947 -0.611 -8.755 1.00 86.12 93 ALA A O 1
ATOM 732 N N . GLY A 1 94 ? -8.587 -1.870 -7.472 1.00 78.06 94 GLY A N 1
ATOM 733 C CA . GLY A 1 94 ? -9.001 -3.164 -7.996 1.00 78.06 94 GLY A CA 1
ATOM 734 C C . GLY A 1 94 ? -10.402 -3.564 -7.531 1.00 78.06 94 GLY A C 1
ATOM 735 O O . GLY A 1 94 ? -10.894 -3.121 -6.489 1.00 78.06 94 GLY A O 1
ATOM 736 N N . GLU A 1 95 ? -11.034 -4.467 -8.281 1.00 79.56 95 GLU A N 1
ATOM 737 C CA . GLU A 1 95 ? -12.356 -5.031 -7.970 1.00 79.56 95 GLU A CA 1
ATOM 738 C C . GLU A 1 95 ? -12.416 -5.677 -6.576 1.00 79.56 95 GLU A C 1
ATOM 740 O O . GLU A 1 95 ? -13.454 -5.633 -5.910 1.00 79.56 95 GLU A O 1
ATOM 745 N N . TRP A 1 96 ? -11.290 -6.189 -6.076 1.00 75.69 96 TRP A N 1
ATOM 746 C CA . TRP A 1 96 ? -11.174 -6.859 -4.776 1.00 75.69 96 TRP A CA 1
ATOM 747 C C . TRP A 1 96 ? -10.706 -5.945 -3.640 1.00 75.69 96 TRP A C 1
ATOM 749 O O . TRP A 1 96 ? -10.679 -6.357 -2.486 1.00 75.69 96 TRP A O 1
ATOM 759 N N . GLY A 1 97 ? -10.491 -4.657 -3.926 1.00 76.12 97 GLY A N 1
ATOM 760 C CA . GLY A 1 97 ? -10.086 -3.674 -2.922 1.00 76.12 97 GLY A CA 1
ATOM 761 C C . GLY A 1 97 ? -8.575 -3.506 -2.826 1.00 76.12 97 GLY A C 1
ATOM 762 O O . GLY A 1 97 ? -8.104 -2.924 -1.853 1.00 76.12 97 GLY A O 1
ATOM 763 N N . ASP A 1 98 ? -7.841 -3.968 -3.840 1.00 84.62 98 ASP A N 1
ATOM 764 C CA . ASP A 1 98 ? -6.427 -3.662 -4.026 1.00 84.62 98 ASP A CA 1
ATOM 765 C C . ASP A 1 98 ? -6.304 -2.167 -4.336 1.00 84.62 98 ASP A C 1
ATOM 767 O O . ASP A 1 98 ? -6.634 -1.717 -5.436 1.00 84.62 98 ASP A O 1
ATOM 771 N N . ILE A 1 99 ? -5.903 -1.376 -3.345 1.00 90.75 99 ILE A N 1
ATOM 772 C CA . ILE A 1 99 ? -5.708 0.065 -3.496 1.00 90.75 99 ILE A CA 1
ATOM 773 C C . ILE A 1 99 ? -4.213 0.318 -3.502 1.00 90.75 99 ILE A C 1
ATOM 775 O O . ILE A 1 99 ? -3.544 0.127 -2.489 1.00 90.75 99 ILE A O 1
ATOM 779 N N . MET A 1 100 ? -3.698 0.754 -4.645 1.00 95.88 100 MET A N 1
ATOM 780 C CA . MET A 1 100 ? -2.278 1.036 -4.820 1.00 95.88 100 MET A CA 1
ATOM 781 C C . MET A 1 100 ? -2.068 2.356 -5.562 1.00 95.88 100 MET A C 1
ATOM 783 O O . MET A 1 100 ? -2.934 2.770 -6.337 1.00 95.88 100 MET A O 1
ATOM 787 N N . PRO A 1 101 ? -0.928 3.036 -5.367 1.00 96.94 101 PRO A N 1
ATOM 788 C CA . PRO A 1 101 ? -0.628 4.274 -6.075 1.00 96.94 101 PRO A CA 1
ATOM 789 C C . PRO A 1 101 ? -0.552 4.055 -7.588 1.00 96.94 101 PRO A C 1
ATOM 791 O O . PRO A 1 101 ? 0.114 3.139 -8.060 1.00 96.94 101 PRO A O 1
ATOM 794 N N . ALA A 1 102 ? -1.228 4.921 -8.340 1.00 96.56 102 ALA A N 1
ATOM 795 C CA . ALA A 1 102 ? -1.147 4.999 -9.799 1.00 96.56 102 ALA A CA 1
ATOM 796 C C . ALA A 1 102 ? -0.441 6.281 -10.269 1.00 96.56 102 ALA A C 1
ATOM 798 O O . ALA A 1 102 ? -0.025 6.368 -11.421 1.00 96.56 102 ALA A O 1
ATOM 799 N N . GLU A 1 103 ? -0.337 7.289 -9.399 1.00 97.56 103 GLU A N 1
ATOM 800 C CA . GLU A 1 103 ? 0.329 8.562 -9.672 1.00 97.56 103 GLU A CA 1
ATOM 801 C C . GLU A 1 103 ? 0.750 9.223 -8.353 1.00 97.56 103 GLU A C 1
ATOM 803 O O . GLU A 1 103 ? -0.054 9.322 -7.417 1.00 97.56 103 GLU A O 1
ATOM 808 N N . THR A 1 104 ? 1.991 9.697 -8.289 1.00 97.94 104 THR A N 1
ATOM 809 C CA . THR A 1 104 ? 2.501 10.585 -7.234 1.00 97.94 104 THR A CA 1
ATOM 810 C C . THR A 1 104 ? 2.451 12.046 -7.695 1.00 97.94 104 THR A C 1
ATOM 812 O O . THR A 1 104 ? 2.202 12.337 -8.863 1.00 97.94 104 THR A O 1
ATOM 815 N N . GLY A 1 105 ? 2.619 12.991 -6.768 1.00 97.50 105 GLY A N 1
ATOM 816 C CA . GLY A 1 105 ? 2.565 14.434 -7.056 1.00 97.50 105 GLY A CA 1
ATOM 817 C C . GLY A 1 105 ? 1.456 15.182 -6.317 1.00 97.50 105 GLY A C 1
ATOM 818 O O . GLY A 1 105 ? 1.065 16.273 -6.731 1.00 97.50 105 GLY A O 1
ATOM 819 N N . GLY A 1 106 ? 0.914 14.586 -5.252 1.00 96.94 106 GLY A N 1
ATOM 820 C CA . GLY A 1 106 ? 0.097 15.305 -4.280 1.00 96.94 106 GLY A CA 1
ATOM 821 C C . GLY A 1 106 ? 0.947 16.095 -3.284 1.00 96.94 106 GLY A C 1
ATOM 822 O O . GLY A 1 106 ? 2.124 16.376 -3.514 1.00 96.94 106 GLY A O 1
ATOM 823 N N . SER A 1 107 ? 0.363 16.418 -2.135 1.00 96.38 107 SER A N 1
ATOM 824 C CA . SER A 1 107 ? 1.080 17.004 -1.000 1.00 96.38 107 SER A CA 1
ATOM 825 C C . SER A 1 107 ? 0.436 16.568 0.311 1.00 96.38 107 SER A C 1
ATOM 827 O O . SER A 1 107 ? -0.627 15.957 0.298 1.00 96.38 107 SER A O 1
ATOM 829 N N . SER A 1 108 ? 1.007 16.962 1.449 1.00 94.56 108 SER A N 1
ATOM 830 C CA . SER A 1 108 ? 0.414 16.714 2.773 1.00 94.56 108 SER A CA 1
ATOM 831 C C . SER A 1 108 ? -0.978 17.336 2.972 1.00 94.56 108 SER A C 1
ATOM 833 O O . SER A 1 108 ? -1.657 17.028 3.949 1.00 94.56 108 SER A O 1
ATOM 835 N N . VAL A 1 109 ? -1.425 18.203 2.058 1.00 94.81 109 VAL A N 1
ATOM 836 C CA . VAL A 1 109 ? -2.724 18.895 2.121 1.00 94.81 109 VAL A CA 1
ATOM 837 C C . VAL A 1 109 ? -3.537 18.793 0.828 1.00 94.81 109 VAL A C 1
ATOM 839 O O . VAL A 1 109 ? -4.568 19.451 0.705 1.00 94.81 109 VAL A O 1
ATOM 842 N N . THR A 1 110 ? -3.091 18.010 -0.159 1.00 95.50 110 THR A N 1
ATOM 843 C CA . THR A 1 110 ? -3.823 17.827 -1.421 1.00 95.50 110 THR A CA 1
ATOM 844 C C . THR A 1 110 ? -3.921 16.351 -1.794 1.00 95.50 110 THR A C 1
ATOM 846 O O . THR A 1 110 ? -3.001 15.571 -1.555 1.00 95.50 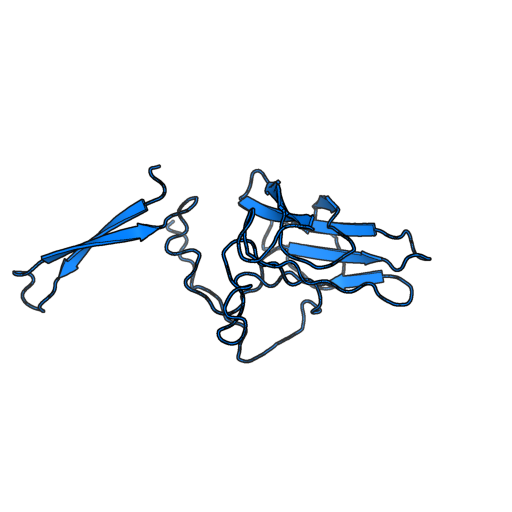110 THR A O 1
ATOM 849 N N . TYR A 1 111 ? -5.027 15.984 -2.445 1.00 96.06 111 TYR A N 1
ATOM 850 C CA . TYR A 1 111 ? -5.360 14.608 -2.828 1.00 96.06 111 TYR A CA 1
ATOM 851 C C . TYR A 1 111 ? -5.508 13.680 -1.617 1.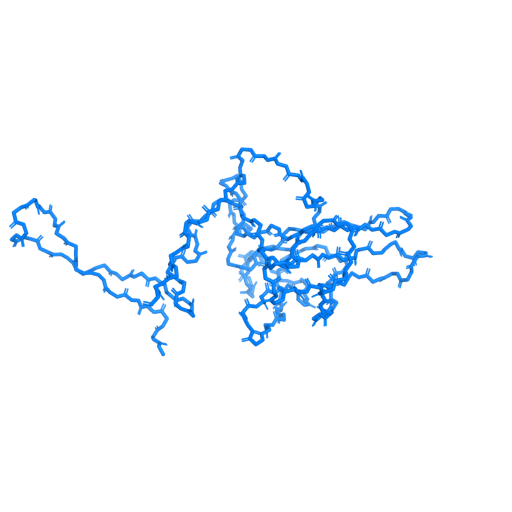00 96.06 111 TYR A C 1
ATOM 853 O O . TYR A 1 111 ? -6.394 13.915 -0.799 1.00 96.06 111 TYR A O 1
ATOM 861 N N . PHE A 1 112 ? -4.704 12.617 -1.527 1.00 94.75 112 PHE A N 1
ATOM 862 C CA . PHE A 1 112 ? -4.823 11.622 -0.465 1.00 94.75 112 PHE A CA 1
ATOM 863 C C . PHE A 1 112 ? -4.016 11.971 0.784 1.00 94.75 112 PHE A C 1
ATOM 865 O O . PHE A 1 112 ? -4.277 11.376 1.820 1.00 94.75 112 PHE A O 1
ATOM 872 N N . SER A 1 113 ? -3.046 12.892 0.700 1.00 95.38 113 SER A N 1
ATOM 873 C CA . SER A 1 113 ? -2.088 13.230 1.771 1.00 95.38 113 SER A CA 1
ATOM 874 C C . SER A 1 113 ? -1.211 12.080 2.300 1.00 95.38 113 SER A C 1
ATOM 876 O O . SER A 1 113 ? -0.211 12.345 2.961 1.00 95.38 113 SER A O 1
ATOM 878 N N . ASP A 1 114 ? -1.512 10.835 1.941 1.00 95.31 114 ASP A N 1
ATOM 879 C CA . ASP A 1 114 ? -0.713 9.649 2.232 1.00 95.31 114 ASP A CA 1
ATOM 880 C C . ASP A 1 114 ? 0.453 9.512 1.238 1.00 95.31 114 ASP A C 1
ATOM 882 O O . ASP A 1 114 ? 0.388 9.991 0.099 1.00 95.31 114 ASP A O 1
ATOM 886 N N . TYR A 1 115 ? 1.532 8.843 1.643 1.00 97.00 115 TYR A N 1
ATOM 887 C CA . TYR A 1 115 ? 2.751 8.738 0.832 1.00 97.00 115 TYR A CA 1
ATOM 888 C C . TYR A 1 115 ? 2.855 7.418 0.063 1.00 97.00 115 TYR A C 1
ATOM 890 O O . TYR A 1 115 ? 2.236 6.421 0.399 1.00 97.00 115 TYR A O 1
ATOM 898 N N . TYR A 1 116 ? 3.657 7.383 -0.990 1.00 98.12 116 TYR A N 1
ATOM 899 C CA . TYR A 1 116 ? 4.078 6.161 -1.662 1.00 98.12 116 TYR A CA 1
ATOM 900 C C . TYR A 1 116 ? 5.592 6.092 -1.610 1.00 98.12 116 TYR A C 1
ATOM 902 O O . TYR A 1 116 ? 6.244 7.003 -2.108 1.00 98.12 116 TYR A O 1
ATOM 910 N N . TYR A 1 117 ? 6.138 5.026 -1.028 1.00 97.62 117 TYR A N 1
ATOM 911 C CA . TYR A 1 117 ? 7.581 4.827 -0.911 1.00 97.62 117 TYR A CA 1
ATOM 912 C C . TYR A 1 117 ? 8.035 3.628 -1.750 1.00 97.62 117 TYR A C 1
ATOM 914 O O . TYR A 1 117 ? 7.472 2.528 -1.654 1.00 97.62 117 TYR A O 1
ATOM 922 N N . THR A 1 118 ? 9.074 3.817 -2.563 1.00 97.94 118 THR A N 1
ATOM 923 C CA . THR A 1 118 ? 9.652 2.766 -3.410 1.00 97.94 118 THR A CA 1
ATOM 924 C C . THR A 1 118 ? 11.132 3.013 -3.679 1.00 97.94 118 THR A C 1
ATOM 926 O O . THR A 1 118 ? 11.672 4.060 -3.349 1.00 97.94 118 THR A O 1
ATOM 929 N N . SER A 1 119 ? 11.814 2.036 -4.271 1.00 97.00 119 SER A N 1
ATOM 930 C CA . SER A 1 119 ? 13.214 2.182 -4.672 1.00 97.00 119 SER A CA 1
ATOM 931 C C . SER A 1 119 ? 13.522 1.334 -5.897 1.00 97.00 119 SER A C 1
ATOM 933 O O . SER A 1 119 ? 13.233 0.134 -5.899 1.00 97.00 119 SER A O 1
ATOM 935 N N . ILE A 1 120 ? 14.185 1.927 -6.885 1.00 97.94 120 ILE A N 1
ATOM 936 C CA . ILE A 1 120 ? 14.631 1.231 -8.092 1.00 97.94 120 ILE A CA 1
ATOM 937 C C . ILE A 1 120 ? 15.956 0.500 -7.809 1.00 97.94 120 ILE A C 1
ATOM 939 O O . ILE A 1 120 ? 16.881 1.115 -7.273 1.00 97.94 120 ILE A O 1
ATOM 943 N N . PRO A 1 121 ? 16.088 -0.805 -8.123 1.00 97.19 121 PRO A N 1
ATOM 944 C CA . PRO A 1 121 ? 17.365 -1.494 -7.977 1.00 97.19 121 PRO A CA 1
ATOM 945 C C . PRO A 1 121 ? 18.378 -0.985 -9.009 1.00 97.19 121 PRO A C 1
ATOM 947 O O . PRO A 1 121 ? 18.015 -0.639 -10.130 1.00 97.19 121 PRO A O 1
ATOM 950 N N . GLY A 1 122 ? 19.667 -0.987 -8.659 1.00 96.94 122 GLY A N 1
ATOM 951 C CA . GLY A 1 122 ? 20.724 -0.534 -9.575 1.00 96.94 122 GLY A CA 1
ATOM 952 C C . GLY A 1 122 ? 20.931 -1.438 -10.799 1.00 96.94 122 GLY A C 1
ATOM 953 O O . GLY A 1 122 ? 21.478 -0.997 -11.803 1.00 96.94 122 GLY A O 1
ATOM 954 N N . SER A 1 123 ? 20.502 -2.703 -10.733 1.00 97.50 123 SER A N 1
ATOM 955 C CA . SER A 1 123 ? 20.511 -3.646 -11.858 1.00 97.50 123 SER A CA 1
ATOM 956 C C . SER A 1 123 ? 19.480 -4.758 -11.645 1.00 97.50 123 SER A C 1
ATOM 958 O O . SER A 1 123 ? 19.037 -4.979 -10.516 1.00 97.50 123 SER A O 1
ATOM 960 N N . GLY A 1 124 ? 19.113 -5.455 -12.725 1.00 97.69 124 GLY A N 1
ATOM 961 C CA . GLY A 1 124 ? 18.175 -6.577 -12.680 1.00 97.69 124 GLY A CA 1
ATOM 962 C C . GLY A 1 124 ? 16.803 -6.185 -12.131 1.00 97.69 124 GLY A C 1
ATOM 963 O O . GLY A 1 124 ? 16.282 -5.109 -12.422 1.00 97.69 124 GLY A O 1
ATOM 964 N N . GLU A 1 125 ? 16.225 -7.068 -11.324 1.00 97.00 125 GLU A N 1
ATOM 965 C CA . GLU A 1 125 ? 14.890 -6.902 -10.756 1.00 97.00 125 GLU A CA 1
ATOM 966 C C . GLU A 1 125 ? 14.896 -7.202 -9.255 1.00 97.00 125 GLU A C 1
ATOM 968 O O . GLU A 1 125 ? 15.741 -7.934 -8.742 1.00 97.00 125 GLU A O 1
ATOM 973 N N . SER A 1 126 ? 13.937 -6.637 -8.526 1.00 96.38 126 SER A N 1
ATOM 974 C CA . SER A 1 126 ? 13.710 -6.916 -7.111 1.00 96.38 126 SER A CA 1
ATOM 975 C C . SER A 1 126 ? 12.253 -7.265 -6.861 1.00 96.38 126 SER A C 1
ATOM 977 O O . SER A 1 126 ? 11.361 -6.487 -7.198 1.00 96.38 126 SER A O 1
ATOM 979 N N . GLN A 1 127 ? 12.022 -8.394 -6.193 1.00 97.06 127 GLN A N 1
ATOM 980 C CA . GLN A 1 127 ? 10.717 -8.715 -5.630 1.00 97.06 127 GLN A CA 1
ATOM 981 C C . GLN A 1 127 ? 10.536 -7.993 -4.292 1.00 97.06 127 GLN A C 1
ATOM 983 O O . GLN A 1 127 ? 11.358 -8.120 -3.380 1.00 97.06 127 GLN A O 1
ATOM 988 N N . ARG A 1 128 ? 9.447 -7.241 -4.167 1.00 97.19 128 ARG A N 1
ATOM 989 C CA . ARG A 1 128 ? 9.096 -6.460 -2.977 1.00 97.19 128 ARG A CA 1
ATOM 990 C C . ARG A 1 128 ? 7.724 -6.884 -2.472 1.00 97.19 128 ARG A C 1
ATOM 992 O O . ARG A 1 128 ? 6.877 -7.289 -3.264 1.00 97.19 128 ARG A O 1
ATOM 999 N N . GLY A 1 129 ? 7.512 -6.815 -1.165 1.00 95.69 129 GLY A N 1
ATOM 1000 C CA . GLY A 1 129 ? 6.159 -6.891 -0.616 1.00 95.69 129 GLY A CA 1
ATOM 1001 C C . GLY A 1 129 ? 5.519 -5.502 -0.586 1.00 95.69 129 GLY A C 1
ATOM 1002 O O . GLY A 1 129 ? 6.152 -4.512 -0.961 1.00 95.69 129 GLY A O 1
ATOM 1003 N N . VAL A 1 130 ? 4.283 -5.423 -0.095 1.00 95.00 130 VAL A N 1
ATOM 1004 C CA . VAL A 1 130 ? 3.595 -4.146 0.126 1.00 95.00 130 VAL A CA 1
ATOM 1005 C C . VAL A 1 130 ? 3.254 -4.001 1.599 1.00 95.00 130 VAL A C 1
ATOM 1007 O O . VAL A 1 130 ? 2.398 -4.719 2.109 1.00 95.00 130 VAL A O 1
ATOM 1010 N N . LEU A 1 131 ? 3.917 -3.070 2.278 1.00 94.44 131 LEU A N 1
ATOM 1011 C CA . LEU A 1 131 ? 3.497 -2.620 3.599 1.00 94.44 131 LEU A CA 1
ATOM 1012 C C . LEU A 1 131 ? 2.480 -1.486 3.435 1.00 94.44 131 LEU A C 1
ATOM 1014 O O . LEU A 1 131 ? 2.695 -0.599 2.608 1.00 94.44 131 LEU A O 1
ATOM 1018 N N . VAL A 1 132 ? 1.397 -1.499 4.218 1.00 93.06 132 VAL A N 1
ATOM 1019 C CA . VAL A 1 132 ? 0.373 -0.438 4.211 1.00 93.06 132 VAL A CA 1
ATOM 1020 C C . VAL A 1 132 ? 0.089 0.166 5.582 1.00 93.06 132 VAL A C 1
ATOM 1022 O O . VAL A 1 132 ? 0.275 -0.493 6.608 1.00 93.06 132 VAL A O 1
ATOM 1025 N N . GLY A 1 133 ? -0.386 1.414 5.581 1.00 91.12 133 GLY A N 1
ATOM 1026 C CA . GLY A 1 133 ? -0.885 2.126 6.762 1.00 91.12 133 GLY A CA 1
ATOM 1027 C C . GLY A 1 133 ? 0.102 3.124 7.371 1.00 91.12 133 GLY A C 1
ATOM 1028 O O . GLY A 1 133 ? -0.310 4.203 7.787 1.00 91.12 133 GLY A O 1
ATOM 1029 N N . GLY A 1 134 ? 1.401 2.816 7.367 1.00 91.12 134 GLY A N 1
ATOM 1030 C CA . GLY A 1 134 ? 2.414 3.582 8.101 1.00 91.12 134 GLY A CA 1
ATOM 1031 C C . GLY A 1 134 ? 2.655 3.052 9.517 1.00 91.12 134 GLY A C 1
ATOM 1032 O O . GLY A 1 134 ? 1.842 2.301 10.055 1.00 91.12 134 GLY A O 1
ATOM 1033 N N . ASP A 1 135 ? 3.777 3.436 10.128 1.00 88.50 135 ASP A N 1
ATOM 1034 C CA . ASP A 1 135 ? 4.029 3.211 11.555 1.00 88.50 135 ASP A CA 1
ATOM 1035 C C . ASP A 1 135 ? 3.815 4.475 12.399 1.00 88.50 135 ASP A C 1
ATOM 1037 O O . ASP A 1 135 ? 3.581 5.572 11.891 1.00 88.50 135 ASP A O 1
ATOM 1041 N N . ALA A 1 136 ? 3.919 4.313 13.719 1.00 85.44 136 ALA A N 1
ATOM 1042 C CA . ALA A 1 136 ? 3.729 5.383 14.692 1.00 85.44 136 ALA A CA 1
ATOM 1043 C C . ALA A 1 136 ? 4.742 6.539 14.565 1.00 85.44 136 ALA A C 1
ATOM 1045 O O . ALA A 1 136 ? 4.490 7.620 15.094 1.00 85.44 136 ALA A O 1
ATOM 1046 N N . THR A 1 137 ? 5.875 6.342 13.884 1.00 86.88 137 THR A N 1
ATOM 1047 C CA . THR A 1 137 ? 6.907 7.371 13.681 1.00 86.88 137 THR A CA 1
ATOM 1048 C C . THR A 1 137 ? 6.672 8.214 12.428 1.00 86.88 137 THR A C 1
ATOM 1050 O O . THR A 1 137 ? 7.231 9.302 12.308 1.00 86.88 137 THR A O 1
ATOM 1053 N N . TYR A 1 138 ? 5.826 7.753 11.504 1.00 83.88 138 TYR A N 1
ATOM 1054 C CA . TYR A 1 138 ? 5.642 8.377 10.193 1.00 83.88 138 TYR A CA 1
ATOM 1055 C C . TYR A 1 138 ? 4.658 9.555 10.177 1.00 83.88 138 TYR A C 1
ATOM 1057 O O . TYR A 1 138 ? 4.682 10.357 9.246 1.00 83.88 138 TYR A O 1
ATOM 1065 N N . GLY A 1 139 ? 3.866 9.764 11.231 1.00 85.62 139 GLY A N 1
ATOM 1066 C CA . GLY A 1 139 ? 3.079 10.990 11.401 1.00 85.62 139 GLY A CA 1
ATOM 1067 C C . GLY A 1 139 ? 2.170 11.296 10.201 1.00 85.62 139 GLY A C 1
ATOM 1068 O O . GLY A 1 139 ? 1.272 10.523 9.892 1.00 85.62 139 GLY A O 1
ATOM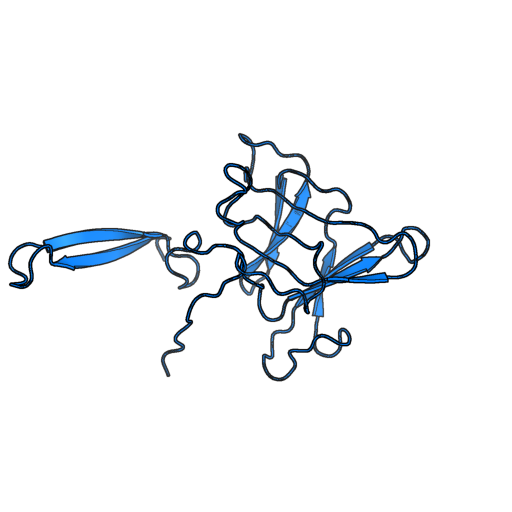 1069 N N . ALA A 1 140 ? 2.397 12.430 9.529 1.00 86.31 140 ALA A N 1
ATOM 1070 C CA . ALA A 1 140 ? 1.496 12.974 8.505 1.00 86.31 140 ALA A CA 1
ATOM 1071 C C . ALA A 1 140 ? 1.482 12.225 7.160 1.00 86.31 140 ALA A C 1
ATOM 1073 O O . ALA A 1 140 ? 0.599 12.490 6.353 1.00 86.31 140 ALA A O 1
ATOM 1074 N N . ILE A 1 141 ? 2.447 11.338 6.898 1.00 92.25 141 ILE A N 1
ATOM 1075 C CA . ILE A 1 141 ? 2.473 10.540 5.658 1.00 92.25 141 ILE A CA 1
ATOM 1076 C C . ILE A 1 141 ? 1.713 9.209 5.780 1.00 92.25 141 ILE A C 1
ATOM 1078 O O . ILE A 1 141 ? 1.536 8.509 4.781 1.00 92.25 141 ILE A O 1
ATOM 1082 N N . ALA A 1 142 ? 1.311 8.846 7.003 1.00 92.75 142 ALA A N 1
ATOM 1083 C CA . ALA A 1 142 ? 0.558 7.639 7.316 1.00 92.75 142 ALA A CA 1
ATOM 1084 C C . ALA A 1 142 ? -0.926 7.776 6.982 1.00 92.75 142 ALA A C 1
ATOM 1086 O O . ALA A 1 142 ? -1.515 8.837 7.168 1.00 92.75 142 ALA A O 1
ATOM 1087 N N . GLY A 1 143 ? -1.533 6.673 6.546 1.00 90.56 143 GLY A N 1
ATOM 1088 C CA . GLY A 1 143 ? -2.943 6.643 6.196 1.00 90.56 143 GLY A CA 1
ATOM 1089 C C . GLY A 1 143 ? -3.334 5.457 5.325 1.00 90.56 143 GLY A C 1
ATOM 1090 O O . GLY A 1 143 ? -2.563 4.519 5.109 1.00 90.56 143 GLY A O 1
ATOM 1091 N N . LEU A 1 144 ? -4.583 5.485 4.861 1.00 88.62 144 LEU A N 1
ATOM 1092 C CA . LEU A 1 144 ? -5.246 4.358 4.205 1.00 88.62 144 LEU A CA 1
ATOM 1093 C C . LEU A 1 144 ? -4.531 3.903 2.930 1.00 88.62 144 LEU A C 1
ATOM 1095 O O . LEU A 1 144 ? -4.517 2.708 2.642 1.00 88.62 144 LEU A O 1
ATOM 1099 N N . VAL A 1 145 ? -3.980 4.845 2.164 1.00 93.12 145 VAL A N 1
ATOM 1100 C CA . VAL A 1 145 ? -3.335 4.568 0.877 1.00 93.12 145 VAL A CA 1
ATOM 1101 C C . VAL A 1 145 ? -1.815 4.698 0.937 1.00 93.12 145 VAL A C 1
ATOM 1103 O O . VAL A 1 145 ? -1.172 4.639 -0.113 1.00 93.12 145 VAL A O 1
ATOM 1106 N N . TYR A 1 146 ? -1.221 4.812 2.137 1.00 94.56 146 TYR A N 1
ATOM 1107 C CA . TYR A 1 146 ? 0.232 4.708 2.252 1.00 94.56 146 TYR A CA 1
ATOM 1108 C C . TYR A 1 146 ? 0.658 3.289 1.885 1.00 94.56 146 TYR A C 1
ATOM 1110 O O . TYR A 1 146 ? 0.376 2.352 2.628 1.00 94.56 146 TYR A O 1
ATOM 1118 N N . ALA A 1 147 ? 1.361 3.143 0.760 1.00 96.00 147 ALA A N 1
ATOM 1119 C CA . ALA A 1 147 ? 2.064 1.929 0.367 1.00 96.00 147 ALA A CA 1
ATOM 1120 C C . ALA A 1 147 ? 3.595 2.106 0.424 1.00 96.00 147 ALA A C 1
ATOM 1122 O O . ALA A 1 147 ? 4.156 3.011 -0.197 1.00 96.00 147 ALA A O 1
ATOM 1123 N N . ASN A 1 148 ? 4.287 1.198 1.113 1.00 96.62 148 ASN A N 1
ATOM 1124 C CA . ASN A 1 148 ? 5.742 1.070 1.087 1.00 96.62 148 ASN A CA 1
ATOM 1125 C C . ASN A 1 148 ? 6.136 -0.234 0.380 1.00 96.62 148 ASN A C 1
ATOM 1127 O O . ASN A 1 148 ? 5.796 -1.332 0.817 1.00 96.62 148 ASN A O 1
ATOM 1131 N N . THR A 1 149 ? 6.871 -0.090 -0.723 1.00 97.38 149 THR A N 1
ATOM 1132 C CA . THR A 1 149 ? 7.313 -1.185 -1.603 1.00 97.38 149 THR A CA 1
ATOM 1133 C C . THR A 1 149 ? 8.835 -1.331 -1.628 1.00 97.38 149 THR A C 1
ATOM 1135 O O . THR A 1 149 ? 9.409 -1.865 -2.571 1.00 97.38 149 THR A O 1
ATOM 1138 N N . HIS A 1 150 ? 9.526 -0.845 -0.595 1.00 96.50 150 HIS A N 1
ATOM 1139 C CA . HIS A 1 150 ? 10.986 -0.917 -0.512 1.00 96.50 150 HIS A CA 1
ATOM 1140 C C . HIS A 1 150 ? 11.480 -2.224 0.119 1.00 96.50 150 HIS A C 1
ATOM 1142 O O . HIS A 1 150 ? 12.588 -2.684 -0.160 1.00 96.50 150 HIS A O 1
ATOM 1148 N N . ARG A 1 151 ? 10.678 -2.865 0.970 1.00 95.62 151 ARG A N 1
ATOM 1149 C CA . ARG A 1 151 ? 11.100 -4.054 1.719 1.00 95.62 151 ARG A CA 1
ATOM 1150 C C . ARG A 1 151 ? 10.855 -5.346 0.933 1.00 95.62 151 ARG A C 1
ATOM 1152 O O . ARG A 1 151 ? 9.869 -5.481 0.209 1.00 95.62 151 ARG A O 1
ATOM 1159 N N . ALA A 1 152 ? 11.774 -6.301 1.075 1.00 94.31 152 ALA A N 1
ATOM 1160 C CA . ALA A 1 152 ? 11.552 -7.666 0.602 1.00 94.31 152 ALA A CA 1
ATOM 1161 C C . ALA A 1 152 ? 10.444 -8.334 1.444 1.00 94.31 152 ALA A C 1
ATOM 1163 O O . ALA A 1 152 ? 10.329 -7.994 2.623 1.00 94.31 152 ALA A O 1
ATOM 1164 N N . PRO A 1 153 ? 9.676 -9.298 0.898 1.00 91.00 153 PRO A N 1
ATOM 1165 C CA . PRO A 1 153 ? 8.614 -9.981 1.649 1.00 91.00 153 PRO A CA 1
ATOM 1166 C C . PRO A 1 153 ? 9.080 -10.683 2.936 1.00 91.00 153 PRO A C 1
ATOM 1168 O O . PRO A 1 153 ? 8.283 -10.912 3.834 1.00 91.00 153 PRO A O 1
ATOM 1171 N N . SER A 1 154 ? 10.370 -11.016 3.039 1.00 90.75 154 SER A N 1
ATOM 1172 C CA . SER A 1 154 ? 10.981 -11.641 4.217 1.00 90.75 154 SER A CA 1
ATOM 1173 C C . SER A 1 154 ? 11.375 -10.657 5.328 1.00 90.75 154 SER A C 1
ATOM 1175 O O . SER A 1 154 ? 11.874 -11.087 6.366 1.00 90.75 154 SER A O 1
ATOM 1177 N N . TYR A 1 155 ? 11.206 -9.345 5.126 1.00 93.56 155 TYR A N 1
ATOM 1178 C CA . TYR A 1 155 ? 11.562 -8.343 6.130 1.00 93.56 155 TYR A CA 1
ATOM 1179 C C . TYR A 1 155 ? 10.637 -8.439 7.351 1.00 93.56 155 TYR A C 1
ATOM 1181 O O . TYR A 1 155 ? 9.413 -8.472 7.218 1.00 93.56 155 TYR A O 1
ATOM 1189 N N . ALA A 1 156 ? 11.230 -8.442 8.541 1.00 92.56 156 ALA A N 1
ATOM 1190 C CA . ALA A 1 156 ? 10.523 -8.496 9.812 1.00 92.56 156 ALA A CA 1
ATOM 1191 C C . ALA A 1 156 ? 11.038 -7.384 10.730 1.00 92.56 156 ALA A C 1
ATOM 1193 O O . ALA A 1 156 ? 12.243 -7.149 10.813 1.00 92.56 156 ALA A O 1
ATOM 1194 N N . ASP A 1 157 ? 10.121 -6.703 11.410 1.00 91.38 157 ASP A N 1
ATOM 1195 C CA . ASP A 1 157 ? 10.409 -5.562 12.275 1.00 91.38 157 ASP A CA 1
ATOM 1196 C C . ASP A 1 157 ? 9.341 -5.476 13.369 1.00 91.38 157 ASP A C 1
ATOM 1198 O O . ASP A 1 157 ? 8.195 -5.863 13.144 1.00 91.38 157 ASP A O 1
ATOM 1202 N N . ALA A 1 158 ? 9.698 -4.959 14.545 1.00 90.69 158 ALA A N 1
ATOM 1203 C CA . ALA A 1 158 ? 8.765 -4.804 15.662 1.00 90.69 158 ALA A CA 1
ATOM 1204 C C . ALA A 1 158 ? 7.629 -3.809 15.363 1.00 90.69 158 ALA A C 1
ATOM 1206 O O . ALA A 1 158 ? 6.589 -3.840 16.016 1.00 90.69 158 ALA A O 1
ATOM 1207 N N . THR A 1 159 ? 7.825 -2.926 14.382 1.00 89.50 159 THR A N 1
ATOM 1208 C CA . THR A 1 159 ? 6.810 -1.978 13.911 1.00 89.50 159 THR A CA 1
ATOM 1209 C C . THR A 1 159 ? 5.835 -2.586 12.904 1.00 89.50 159 THR A C 1
ATOM 1211 O O . THR A 1 159 ? 4.871 -1.921 12.543 1.00 89.50 159 THR A O 1
ATOM 1214 N N . ILE A 1 160 ? 6.042 -3.833 12.465 1.00 90.19 160 ILE A N 1
ATOM 1215 C CA . ILE A 1 160 ? 5.150 -4.520 11.527 1.00 90.19 160 ILE A CA 1
ATOM 1216 C C . ILE A 1 160 ? 4.203 -5.430 12.308 1.00 90.19 160 ILE A C 1
ATOM 1218 O O . ILE A 1 160 ? 4.622 -6.387 12.957 1.00 90.19 160 ILE A O 1
ATOM 1222 N N . GLY A 1 161 ? 2.911 -5.136 12.224 1.00 86.19 161 GLY A N 1
ATOM 1223 C CA . GLY A 1 161 ? 1.841 -5.912 12.829 1.00 86.19 161 GLY A CA 1
ATOM 1224 C C . GLY A 1 161 ? 0.919 -6.575 11.808 1.00 86.19 161 GLY A C 1
ATOM 1225 O O . GLY A 1 161 ? 1.156 -6.625 10.601 1.00 86.19 161 GLY A O 1
ATOM 1226 N N . SER A 1 162 ? -0.191 -7.095 12.317 1.00 80.12 162 SER A N 1
ATOM 1227 C CA . SER A 1 162 ? -1.317 -7.563 11.515 1.00 80.12 162 SER A CA 1
ATOM 1228 C C . SER A 1 162 ? -2.608 -7.406 12.313 1.00 80.12 162 SER A C 1
ATOM 1230 O O . SER A 1 162 ? -2.590 -7.259 13.537 1.00 80.12 162 SER A O 1
ATOM 1232 N N . ARG A 1 163 ? -3.746 -7.415 11.617 1.00 75.75 163 ARG A N 1
ATOM 1233 C CA . ARG A 1 163 ? -5.058 -7.501 12.265 1.00 75.75 163 ARG A CA 1
ATOM 1234 C C . ARG A 1 163 ? -5.484 -8.958 12.312 1.00 75.75 163 ARG A C 1
ATOM 1236 O O . ARG A 1 163 ? -5.386 -9.652 11.302 1.00 75.75 163 ARG A O 1
ATOM 1243 N N . LEU A 1 164 ? -6.044 -9.390 13.436 1.00 73.06 164 LEU A N 1
ATOM 1244 C CA . LEU A 1 164 ? -6.770 -10.651 13.458 1.00 73.06 164 LEU A CA 1
ATOM 1245 C C . LEU A 1 164 ? -8.005 -10.499 12.555 1.00 73.06 164 LEU A C 1
ATOM 1247 O O . LEU A 1 164 ? -8.802 -9.573 12.730 1.00 73.06 164 LEU A O 1
ATOM 1251 N N . CYS A 1 165 ? -8.130 -11.360 11.549 1.00 65.88 165 CYS A N 1
ATOM 1252 C CA . CYS A 1 165 ? -9.297 -11.408 10.679 1.00 65.88 165 CYS A CA 1
ATOM 1253 C C . CYS A 1 165 ? -10.128 -12.638 11.047 1.00 65.88 165 CYS A C 1
ATOM 1255 O O . CYS A 1 165 ? -9.597 -13.743 11.129 1.00 65.88 165 CYS A O 1
ATOM 1257 N N . PHE A 1 166 ? -11.423 -12.438 11.289 1.00 62.59 166 PHE A N 1
ATOM 1258 C CA . PHE A 1 166 ? -12.372 -13.521 11.506 1.00 62.59 166 PHE A CA 1
ATOM 1259 C C . PHE A 1 166 ? -13.215 -13.689 10.245 1.00 62.59 166 PHE A C 1
ATOM 1261 O O . PHE A 1 166 ? -13.873 -12.742 9.812 1.00 62.59 166 PHE A O 1
ATOM 1268 N N . SER A 1 167 ? -13.183 -14.886 9.662 1.00 59.12 167 SER A N 1
ATOM 1269 C CA . SER A 1 167 ? -14.092 -15.277 8.590 1.00 59.12 167 SER A CA 1
ATOM 1270 C C . SER A 1 167 ? -15.250 -16.051 9.225 1.00 59.12 167 SER A C 1
ATOM 1272 O O . SER A 1 167 ? -15.034 -17.183 9.663 1.00 59.12 167 SER A O 1
ATOM 1274 N N . PRO A 1 168 ? -16.447 -15.452 9.368 1.00 54.94 168 PRO A N 1
ATOM 1275 C CA . PRO A 1 168 ? -17.616 -16.210 9.782 1.00 54.94 168 PRO A CA 1
ATOM 1276 C C . PRO A 1 168 ? -17.942 -17.243 8.698 1.00 54.94 168 PRO A C 1
ATOM 1278 O O . PRO A 1 168 ? -18.114 -16.877 7.534 1.00 54.94 168 PRO A O 1
ATOM 1281 N N . VAL A 1 169 ? -17.988 -18.514 9.101 1.00 53.56 169 VAL A N 1
ATOM 1282 C CA . VAL A 1 169 ? -18.599 -19.610 8.332 1.00 53.56 169 VAL A CA 1
ATOM 1283 C C . VAL A 1 169 ? -20.111 -19.459 8.271 1.00 53.56 169 VAL A C 1
ATOM 1285 O O . VAL A 1 169 ? -20.697 -18.994 9.277 1.00 53.56 169 VAL A O 1
#

Secondary structure (DSSP, 8-state):
--SEEEEEEESSTTS-SEEEEEEEEETTEE-TT--SSEEEEEEEEEEE-GGGT--EEEEE-S-GGG--SS--TT-EEEEE--SS-EEEEEEEE-TT--EEEEEE--BTTBTT--EEE----SSSEEEEEEEEE--TT-GGG-EEEEEE--S-TT---TT-B--------